Protein AF-A0A366GKW3-F1 (afdb_monomer)

Mean predicted aligned error: 5.22 Å

pLDDT: mean 81.23, std 6.89, range [56.16, 89.44]

Radius of gyration: 12.3 Å; Cα contacts (8 Å, |Δi|>4): 129; chains: 1; bounding box: 27×32×26 Å

Nearest PDB structures (foldseek):
  3exc-assembly1_X-2  TM=5.917E-01  e=4.725E-02  Saccharolobus solfataricus
  2i8e-assembly1_A  TM=6.584E-01  e=1.509E-01  Saccharolobus solfataricus P2
  5g4d-assembly1_A-2  TM=6.073E-01  e=3.271E-01  Thermococcus onnurineus
  6k2e-assembly1_B  TM=5.389E-01  e=2.416E+00  Pyrococcus horikoshii OT3

Organism: NCBI:txid379482

Solvent-accessible surface area (backbone atoms only — not comparable to full-atom values): 4941 Å² total; per-residue (Å²): 129,63,53,42,32,38,39,36,46,81,37,49,52,97,63,47,65,58,68,59,50,19,61,75,55,68,23,44,73,75,51,98,47,30,33,37,36,53,48,78,92,58,62,68,69,62,51,46,51,51,47,26,73,75,44,64,29,45,66,49,78,43,76,57,42,74,70,60,43,57,70,35,63,94,67,66,54,32,64,53,50,55,69,67,54,114

Foldseek 3Di:
DWWKKKKFWPPQLVQAPVVVVCVVQVWAALDSGIIMHTDPPDDVVVVQVCRCVVRVIHIDIDTDDPVNLVVSPPVCVSVVCVVVVD

Secondary structure (DSSP, 8-state):
---EEEEEEEE-GGG--HHHHHHHHT-EEEETTEEEEE-SS--HHHHHHHHHHHH--EEEEEE--HHHH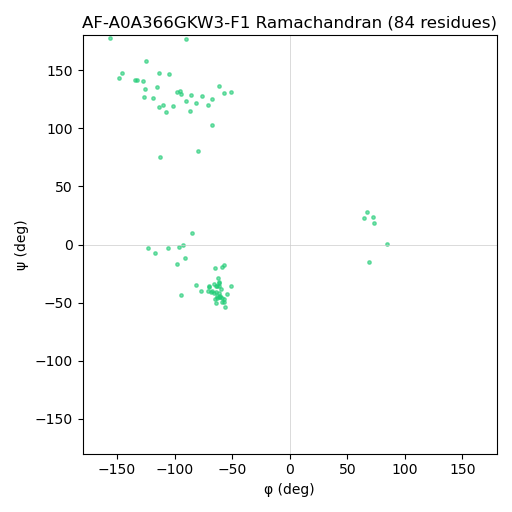HHTTTSSHHHHHHHHH-

Structure (mmCIF, N/CA/C/O backbone):
data_AF-A0A366GKW3-F1
#
_entry.id   AF-A0A366GKW3-F1
#
loop_
_atom_site.group_PDB
_atom_site.id
_atom_site.type_symbol
_atom_site.label_atom_id
_atom_site.label_alt_id
_atom_site.label_comp_id
_atom_site.label_asym_id
_atom_site.label_entity_id
_atom_site.label_seq_id
_atom_site.pdbx_PDB_ins_code
_atom_site.Cartn_x
_atom_site.Cartn_y
_atom_site.Cartn_z
_atom_site.occupancy
_atom_site.B_iso_or_equiv
_atom_site.auth_seq_id
_atom_site.auth_comp_id
_atom_site.auth_asym_id
_atom_site.auth_atom_id
_atom_site.pdbx_PDB_model_num
ATOM 1 N N . MET A 1 1 ? 12.448 3.523 -15.967 1.00 56.16 1 MET A N 1
ATOM 2 C CA . MET A 1 1 ? 12.375 2.577 -14.838 1.00 56.16 1 MET A CA 1
ATOM 3 C C . MET A 1 1 ? 11.023 2.785 -14.194 1.00 56.16 1 MET A C 1
ATOM 5 O O . MET A 1 1 ? 10.687 3.932 -13.935 1.00 56.16 1 MET A O 1
ATOM 9 N N . ASN A 1 2 ? 10.216 1.735 -14.045 1.00 65.12 2 ASN A N 1
ATOM 10 C CA . ASN A 1 2 ? 8.955 1.853 -13.313 1.00 65.12 2 ASN A CA 1
ATOM 11 C C . ASN A 1 2 ? 9.305 2.011 -11.833 1.00 65.12 2 ASN A C 1
ATOM 13 O O . ASN A 1 2 ? 9.980 1.146 -11.282 1.00 65.12 2 ASN A O 1
ATOM 17 N N . HIS A 1 3 ? 8.905 3.113 -11.206 1.00 77.19 3 HIS A N 1
ATOM 18 C CA . HIS A 1 3 ? 9.052 3.257 -9.763 1.00 77.19 3 HIS A CA 1
ATOM 19 C C . HIS A 1 3 ? 7.833 2.612 -9.113 1.00 77.19 3 HIS A C 1
ATOM 21 O O . HIS A 1 3 ? 6.697 2.858 -9.516 1.00 77.19 3 HIS A O 1
ATOM 27 N N . MET A 1 4 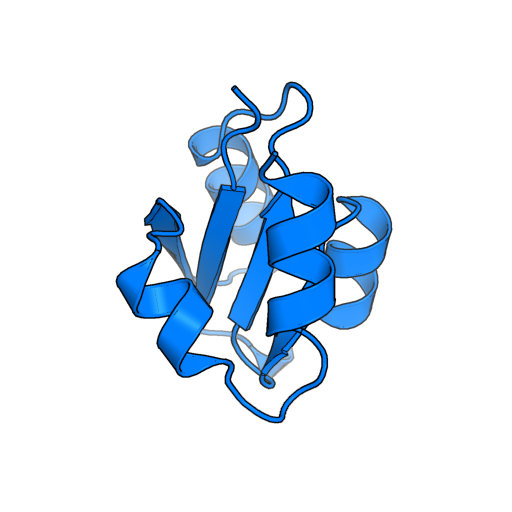? 8.065 1.725 -8.156 1.00 84.94 4 MET A N 1
ATOM 28 C CA . MET A 1 4 ? 7.000 1.144 -7.349 1.00 84.94 4 MET A CA 1
ATOM 29 C C . MET A 1 4 ? 7.170 1.612 -5.917 1.00 84.94 4 MET A C 1
ATOM 31 O O . MET A 1 4 ? 8.292 1.815 -5.453 1.00 84.94 4 MET A O 1
ATOM 35 N N . TYR A 1 5 ? 6.051 1.768 -5.225 1.00 86.94 5 TYR A N 1
ATOM 36 C CA . TYR A 1 5 ? 6.018 2.254 -3.854 1.00 86.94 5 TYR A CA 1
ATOM 37 C C . TYR A 1 5 ? 5.119 1.364 -3.017 1.00 86.94 5 TYR A C 1
ATOM 39 O O . TYR A 1 5 ? 4.060 0.937 -3.484 1.00 86.94 5 TYR A O 1
ATOM 47 N N . LEU A 1 6 ? 5.535 1.113 -1.781 1.00 88.38 6 LEU A N 1
ATOM 48 C CA . LEU A 1 6 ? 4.682 0.522 -0.765 1.00 88.38 6 LEU A CA 1
ATOM 49 C C . LEU A 1 6 ? 3.976 1.651 -0.015 1.00 88.38 6 LEU A C 1
ATOM 51 O O . LEU A 1 6 ? 4.620 2.535 0.548 1.00 88.38 6 LEU A O 1
ATOM 55 N N . PHE A 1 7 ? 2.652 1.600 -0.000 1.00 87.75 7 PHE A N 1
ATOM 56 C CA . PHE A 1 7 ? 1.800 2.467 0.795 1.00 87.75 7 PHE A CA 1
ATOM 57 C C . PHE A 1 7 ? 1.345 1.678 2.020 1.00 87.75 7 PHE A C 1
ATOM 59 O O . PHE A 1 7 ? 0.687 0.646 1.886 1.00 87.75 7 PHE A O 1
ATOM 66 N N . SER A 1 8 ? 1.695 2.166 3.206 1.00 89.44 8 SER A N 1
ATOM 67 C CA . SER A 1 8 ? 1.319 1.580 4.492 1.00 89.44 8 SER A CA 1
ATOM 68 C C . SER A 1 8 ? 0.386 2.525 5.238 1.00 89.44 8 SER A C 1
ATOM 70 O O . SER A 1 8 ? 0.767 3.641 5.581 1.00 89.44 8 SER A O 1
ATOM 72 N N . VAL A 1 9 ? -0.836 2.085 5.509 1.00 88.88 9 VAL A N 1
ATOM 73 C CA . VAL A 1 9 ? -1.842 2.852 6.244 1.00 88.88 9 VAL A CA 1
ATOM 74 C C . VAL A 1 9 ? -1.659 2.614 7.739 1.00 88.88 9 VAL A C 1
ATOM 76 O O . VAL A 1 9 ? -1.853 1.504 8.230 1.00 88.88 9 VAL A O 1
ATOM 79 N N . THR A 1 10 ? -1.290 3.655 8.481 1.00 87.94 10 THR A N 1
ATOM 80 C CA . THR A 1 10 ? -0.977 3.571 9.919 1.00 87.94 10 THR A CA 1
ATOM 81 C C . THR A 1 10 ? -2.139 3.972 10.820 1.00 87.94 10 THR A C 1
ATOM 83 O O . THR A 1 10 ? -2.142 3.649 12.008 1.00 87.94 10 THR A O 1
ATOM 86 N N . LYS A 1 11 ? -3.150 4.660 10.278 1.00 88.44 11 LYS A N 1
ATOM 87 C CA . LYS A 1 11 ? -4.309 5.142 11.038 1.00 88.44 11 LYS A CA 1
ATOM 88 C C . LYS A 1 11 ? -5.568 5.168 10.186 1.00 88.44 11 LYS A C 1
ATOM 90 O O . LYS A 1 11 ? -5.511 5.540 9.022 1.00 88.44 11 LYS A O 1
ATOM 95 N N . GLY A 1 12 ? -6.711 4.848 10.797 1.00 84.62 12 GLY A N 1
ATOM 96 C CA . GLY A 1 12 ? -8.022 4.949 10.150 1.00 84.62 12 GLY A CA 1
ATOM 97 C C . GLY A 1 12 ? -8.289 3.865 9.103 1.00 84.62 12 GLY A C 1
ATOM 98 O O . GLY A 1 12 ? -9.195 4.032 8.295 1.00 84.62 12 GLY A O 1
ATOM 99 N N . VAL A 1 13 ? -7.536 2.757 9.133 1.00 84.56 13 VAL A N 1
ATOM 100 C CA . VAL A 1 13 ? -7.667 1.625 8.195 1.00 84.56 13 VAL A CA 1
ATOM 101 C C . VAL A 1 13 ? -9.104 1.107 8.080 1.00 84.56 13 VAL A C 1
ATOM 103 O O . VAL A 1 13 ? -9.560 0.804 6.988 1.00 84.56 13 VAL A O 1
ATOM 106 N N . GLU A 1 14 ? -9.866 1.113 9.177 1.00 83.12 14 GLU A N 1
ATOM 107 C CA . GLU A 1 14 ? -11.281 0.712 9.211 1.00 83.12 14 GLU A CA 1
ATOM 108 C C . GLU A 1 14 ? -12.189 1.533 8.274 1.00 83.12 14 GLU A C 1
ATOM 110 O O . GLU A 1 14 ? -13.288 1.101 7.934 1.00 83.12 14 GLU A O 1
ATOM 115 N N . LYS A 1 15 ? -11.737 2.722 7.859 1.00 80.12 15 LYS A N 1
ATOM 116 C CA . LYS A 1 15 ? -12.443 3.633 6.950 1.00 80.12 15 LYS A CA 1
ATOM 117 C C . LYS A 1 15 ? -11.850 3.647 5.542 1.00 80.12 15 LYS A C 1
ATOM 119 O O . LYS A 1 15 ? -12.384 4.351 4.686 1.00 80.12 15 LYS A O 1
ATOM 124 N N . TYR A 1 16 ? -10.757 2.921 5.302 1.00 84.31 16 TYR A N 1
ATOM 125 C CA . TYR A 1 16 ? -10.033 2.959 4.039 1.00 84.31 16 TYR A CA 1
ATOM 126 C C . TYR A 1 16 ? -10.250 1.680 3.224 1.00 84.31 16 TYR A C 1
ATOM 128 O O . TYR A 1 16 ? -9.818 0.604 3.638 1.00 84.31 16 TYR A O 1
ATOM 136 N N . PRO A 1 17 ? -10.906 1.766 2.056 1.00 84.56 17 PRO A N 1
ATOM 137 C CA . PRO A 1 17 ? -11.153 0.602 1.217 1.00 84.56 17 PRO A CA 1
ATOM 138 C C . PRO A 1 17 ? -9.899 0.235 0.398 1.00 84.56 17 PRO A C 1
ATOM 140 O O . PRO A 1 17 ? -9.790 0.580 -0.779 1.00 84.56 17 PRO A O 1
ATOM 143 N N . LEU A 1 18 ? -8.938 -0.473 1.016 1.00 81.00 18 LEU A N 1
ATOM 144 C CA . LEU A 1 18 ? -7.649 -0.815 0.381 1.00 81.00 18 LEU A CA 1
ATOM 145 C C . LEU A 1 18 ? -7.803 -1.544 -0.959 1.00 81.00 18 LEU A C 1
ATOM 147 O O . LEU A 1 18 ? -7.074 -1.250 -1.904 1.00 81.00 18 LEU A O 1
ATOM 151 N N . HIS A 1 19 ? -8.730 -2.499 -1.051 1.00 80.75 19 HIS A N 1
ATOM 152 C CA . HIS A 1 19 ? -8.936 -3.263 -2.282 1.00 80.75 19 HIS A CA 1
ATOM 153 C C . HIS A 1 19 ? -9.417 -2.386 -3.443 1.00 80.75 19 HIS A C 1
ATOM 155 O O . HIS A 1 19 ? -8.917 -2.541 -4.558 1.00 80.75 19 HIS A O 1
ATOM 161 N N . ASP A 1 20 ? -10.330 -1.448 -3.186 1.00 82.19 20 ASP A N 1
ATOM 162 C CA . ASP A 1 20 ? -10.840 -0.536 -4.209 1.00 82.19 20 ASP A CA 1
ATOM 163 C C . ASP A 1 20 ? -9.757 0.445 -4.676 1.00 82.19 20 ASP A C 1
ATOM 165 O O . ASP A 1 20 ? -9.618 0.684 -5.878 1.00 82.19 20 ASP A O 1
ATOM 169 N N . GLU A 1 21 ? -8.941 0.985 -3.760 1.00 78.38 21 GLU A N 1
ATOM 170 C CA . GLU A 1 21 ? -7.871 1.910 -4.154 1.00 78.38 21 GLU A CA 1
ATOM 171 C C . GLU A 1 21 ? -6.739 1.194 -4.899 1.00 78.38 21 GLU A C 1
ATOM 173 O O . GLU A 1 21 ? -6.252 1.707 -5.909 1.00 78.38 21 GLU A O 1
ATOM 178 N N . ALA A 1 22 ? -6.352 -0.011 -4.470 1.00 78.69 22 ALA A N 1
ATOM 179 C CA . ALA A 1 22 ? -5.386 -0.824 -5.202 1.00 78.69 22 ALA A CA 1
ATOM 180 C C . ALA A 1 22 ? -5.874 -1.082 -6.638 1.00 78.69 22 ALA A C 1
ATOM 182 O O . ALA A 1 22 ? -5.150 -0.800 -7.589 1.00 78.69 22 ALA A O 1
ATOM 183 N N . GLN A 1 23 ? -7.136 -1.480 -6.834 1.00 76.69 23 GLN A N 1
ATOM 184 C CA . GLN A 1 23 ? -7.699 -1.648 -8.181 1.00 76.69 23 GLN A CA 1
A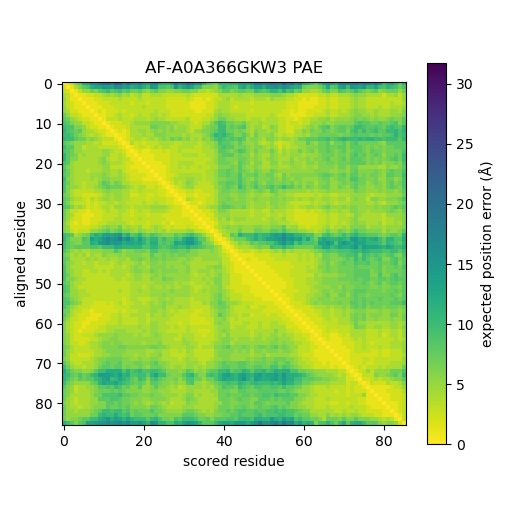TOM 185 C C . GLN A 1 23 ? -7.696 -0.347 -8.994 1.00 76.69 23 GLN A C 1
ATOM 187 O O . GLN A 1 23 ? -7.311 -0.344 -10.163 1.00 76.69 23 GLN A O 1
ATOM 192 N N . ARG A 1 24 ? -8.094 0.771 -8.381 1.00 76.88 24 ARG A N 1
ATOM 193 C CA . ARG A 1 24 ? -8.178 2.083 -9.036 1.00 76.88 24 ARG A CA 1
ATOM 194 C C . ARG A 1 24 ? -6.817 2.633 -9.456 1.00 76.88 24 ARG A C 1
ATOM 196 O O . ARG A 1 24 ? -6.719 3.316 -10.473 1.00 76.88 24 ARG A O 1
ATOM 203 N N . THR A 1 25 ? -5.781 2.343 -8.680 1.00 73.31 25 THR A N 1
ATOM 204 C CA . THR A 1 25 ? -4.404 2.791 -8.929 1.00 73.31 25 THR A CA 1
ATOM 205 C C . THR A 1 25 ? -3.582 1.783 -9.735 1.00 73.31 25 THR A C 1
ATOM 207 O O . THR A 1 25 ? -2.422 2.054 -10.041 1.00 73.31 25 THR A O 1
ATOM 210 N N . GLY A 1 26 ? -4.162 0.634 -10.106 1.00 74.81 26 GLY A N 1
ATOM 211 C CA . GLY A 1 26 ? -3.421 -0.470 -10.726 1.00 74.81 26 GLY A CA 1
ATOM 212 C C . GLY A 1 26 ? -2.372 -1.083 -9.791 1.00 74.81 26 GLY A C 1
ATOM 213 O O . GLY A 1 26 ? -1.384 -1.650 -10.254 1.00 74.81 26 GLY A O 1
ATOM 214 N N . GLY A 1 27 ? -2.561 -0.902 -8.485 1.00 78.75 27 GLY A N 1
ATOM 215 C CA . GLY A 1 27 ? -1.758 -1.461 -7.418 1.00 78.75 27 GLY A CA 1
ATOM 216 C C . GLY A 1 27 ? -2.257 -2.820 -6.926 1.00 78.75 27 GLY A C 1
ATOM 217 O O . GLY A 1 27 ? -3.290 -3.341 -7.345 1.00 78.75 27 GLY A O 1
ATOM 218 N N . PHE A 1 28 ? -1.507 -3.391 -5.992 1.00 83.19 28 PHE A N 1
ATOM 219 C CA . PHE A 1 28 ? -1.734 -4.714 -5.430 1.00 83.19 28 PHE A CA 1
ATOM 220 C C . PHE A 1 28 ? -1.813 -4.629 -3.912 1.00 83.19 28 PHE A C 1
ATOM 222 O O . PHE A 1 28 ? -0.958 -4.010 -3.284 1.00 83.19 28 PHE A O 1
ATOM 229 N N . VAL A 1 29 ? -2.808 -5.274 -3.307 1.00 85.56 29 VAL A N 1
ATOM 230 C CA . VAL A 1 29 ? -2.893 -5.353 -1.845 1.00 85.56 29 VAL A CA 1
ATOM 231 C C . VAL A 1 29 ? -1.884 -6.376 -1.331 1.00 85.56 29 VAL A C 1
ATOM 233 O O . VAL A 1 29 ? -1.840 -7.507 -1.808 1.00 85.56 29 VAL A O 1
ATOM 236 N N . VAL A 1 30 ? -1.071 -5.952 -0.369 1.00 83.56 30 VAL A N 1
ATOM 237 C CA . VAL A 1 30 ? -0.043 -6.761 0.301 1.00 83.56 30 VAL A CA 1
ATOM 238 C C . VAL A 1 30 ? -0.609 -7.354 1.588 1.00 83.56 30 VAL A C 1
ATOM 240 O O . VAL A 1 30 ? -0.380 -8.519 1.898 1.00 83.56 30 VAL A O 1
ATOM 243 N N . SER A 1 31 ? -1.344 -6.539 2.343 1.00 84.25 31 SER A N 1
ATOM 244 C CA . SER A 1 31 ? -1.945 -6.887 3.629 1.00 84.25 31 SER A CA 1
ATOM 245 C C . SER A 1 31 ? -3.144 -5.980 3.913 1.00 84.25 31 SER A C 1
ATOM 247 O O . SER A 1 31 ? -3.415 -5.049 3.155 1.00 84.25 31 SER A O 1
ATOM 249 N N . ASP A 1 32 ? -3.838 -6.203 5.031 1.00 81.75 32 ASP A N 1
ATOM 250 C CA . ASP A 1 32 ? -4.966 -5.366 5.465 1.00 81.75 32 ASP A CA 1
ATOM 251 C C . ASP A 1 32 ? -4.611 -3.881 5.641 1.00 81.75 32 ASP A C 1
ATOM 253 O O . ASP A 1 32 ? -5.500 -3.038 5.697 1.00 81.75 32 ASP A O 1
ATOM 257 N N . THR A 1 33 ? -3.324 -3.541 5.744 1.00 86.94 33 THR A N 1
ATOM 258 C CA . THR A 1 33 ? -2.849 -2.164 5.935 1.00 86.94 33 THR A CA 1
ATOM 259 C C . THR A 1 33 ? -1.880 -1.706 4.855 1.00 86.94 33 THR A C 1
ATOM 261 O O . THR A 1 33 ? -1.458 -0.552 4.891 1.00 86.94 33 THR A O 1
ATOM 264 N N . GLN A 1 34 ? -1.509 -2.559 3.897 1.00 87.44 34 GLN A N 1
ATOM 265 C CA . GLN A 1 34 ? -0.460 -2.237 2.932 1.00 87.44 34 GLN A CA 1
ATOM 266 C C . GLN A 1 34 ? -0.848 -2.596 1.503 1.00 87.44 34 GLN A C 1
ATOM 268 O O . GLN A 1 34 ? -1.428 -3.649 1.236 1.00 87.44 34 GLN A O 1
ATOM 273 N N . PHE A 1 35 ? -0.461 -1.742 0.561 1.00 86.94 35 PHE A N 1
ATOM 274 C CA . PHE A 1 35 ? -0.616 -1.993 -0.866 1.00 86.94 35 PHE A CA 1
ATOM 275 C C . PHE A 1 35 ? 0.543 -1.388 -1.660 1.00 86.94 35 PHE A C 1
ATOM 277 O O . PHE A 1 35 ? 1.119 -0.370 -1.286 1.00 86.94 35 PHE A O 1
A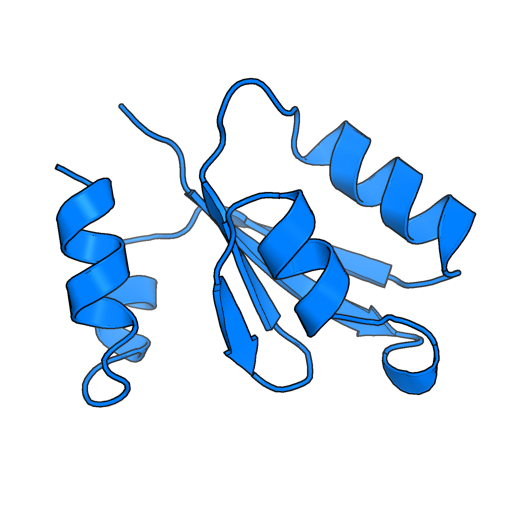TOM 284 N N . VAL A 1 36 ? 0.909 -2.037 -2.758 1.00 85.81 36 VAL A N 1
ATOM 285 C CA . VAL A 1 36 ? 1.948 -1.586 -3.683 1.00 85.81 36 VAL A CA 1
ATOM 286 C C . VAL A 1 36 ? 1.289 -0.876 -4.846 1.00 85.81 36 VAL A C 1
ATOM 288 O O . VAL A 1 36 ? 0.386 -1.433 -5.458 1.00 85.81 36 VAL A O 1
ATOM 291 N N . VAL A 1 37 ? 1.766 0.310 -5.205 1.00 81.06 37 VAL A N 1
ATOM 292 C CA . VAL A 1 37 ? 1.323 1.013 -6.415 1.00 81.06 37 VAL A CA 1
ATOM 293 C C . VAL A 1 37 ? 2.485 1.124 -7.382 1.00 81.06 37 VAL A C 1
ATOM 295 O O . VAL A 1 37 ? 3.605 1.480 -7.005 1.00 81.06 37 VAL A O 1
ATOM 298 N N . ARG A 1 38 ? 2.202 0.841 -8.653 1.00 76.88 38 ARG A N 1
ATOM 299 C CA . ARG A 1 38 ? 3.104 1.164 -9.751 1.00 76.88 38 ARG A CA 1
ATOM 300 C C . ARG A 1 38 ? 2.906 2.626 -10.124 1.00 76.88 38 ARG A C 1
ATOM 302 O O . ARG A 1 38 ? 1.806 3.026 -10.496 1.00 76.88 38 ARG A O 1
ATOM 309 N N . GLU A 1 39 ? 3.969 3.415 -10.063 1.00 68.94 39 GLU A N 1
ATOM 310 C CA . GLU A 1 39 ? 3.919 4.801 -10.500 1.00 68.94 39 GLU A CA 1
ATOM 311 C C . GLU A 1 39 ? 3.727 4.839 -12.021 1.00 68.94 39 GLU A C 1
ATOM 313 O O . GLU A 1 39 ? 4.647 4.589 -12.801 1.00 68.94 39 GLU A O 1
ATOM 318 N N . VAL A 1 40 ? 2.502 5.125 -12.458 1.00 60.00 40 VAL A N 1
ATOM 319 C CA . VAL A 1 40 ? 2.214 5.498 -13.844 1.00 60.00 40 VAL A CA 1
ATOM 320 C C . VAL A 1 40 ? 1.769 6.957 -13.830 1.00 60.00 40 VAL A C 1
ATOM 322 O O . VAL A 1 40 ? 0.585 7.267 -13.906 1.00 60.00 40 VAL A O 1
ATOM 325 N N . GLY A 1 41 ? 2.733 7.867 -13.656 1.00 64.12 41 GLY A N 1
ATOM 326 C CA . GLY A 1 41 ? 2.492 9.314 -13.715 1.00 64.12 41 GLY A CA 1
ATOM 327 C C . GLY A 1 41 ? 1.733 9.910 -12.523 1.00 64.12 41 GLY A C 1
ATOM 328 O O . GLY A 1 41 ? 1.111 10.961 -12.673 1.00 64.12 41 GLY A O 1
ATOM 329 N N . LEU A 1 42 ? 1.765 9.258 -11.358 1.00 67.31 42 LEU A N 1
ATOM 330 C CA . LEU A 1 42 ? 1.170 9.756 -10.116 1.00 67.31 42 LEU A CA 1
ATOM 331 C C . LEU A 1 42 ? 2.269 10.130 -9.124 1.00 67.31 42 LEU A C 1
ATOM 333 O O . LEU A 1 42 ? 3.037 9.272 -8.717 1.00 67.31 42 LEU A O 1
ATOM 337 N N . ASP A 1 43 ? 2.313 11.392 -8.701 1.00 77.19 43 ASP A N 1
ATOM 338 C CA . ASP A 1 43 ? 3.201 11.809 -7.617 1.00 77.19 43 ASP A CA 1
ATOM 339 C C . ASP A 1 43 ? 2.735 11.178 -6.286 1.00 77.19 43 ASP A C 1
ATOM 341 O O . ASP A 1 43 ? 1.567 11.351 -5.907 1.00 77.19 43 ASP A O 1
ATOM 345 N N . PRO A 1 44 ? 3.604 10.454 -5.556 1.00 75.00 44 PRO A N 1
ATOM 346 C CA . PRO A 1 44 ? 3.222 9.782 -4.316 1.00 75.00 44 PRO A CA 1
ATOM 347 C C . PRO A 1 44 ? 2.733 10.764 -3.245 1.00 75.00 44 PRO A C 1
ATOM 349 O O . PRO A 1 44 ? 1.809 10.437 -2.503 1.00 75.00 44 PRO A O 1
ATOM 352 N N . GLY A 1 45 ? 3.268 11.989 -3.200 1.00 80.56 45 GLY A N 1
ATOM 353 C CA . GLY A 1 45 ? 2.804 13.041 -2.295 1.00 80.56 45 GLY A CA 1
ATOM 354 C C . GLY A 1 45 ? 1.347 13.426 -2.552 1.00 80.56 45 GLY A C 1
ATOM 355 O O . GLY A 1 45 ? 0.546 13.487 -1.620 1.00 80.56 45 GLY A O 1
ATOM 356 N N . GLN A 1 46 ? 0.967 13.600 -3.8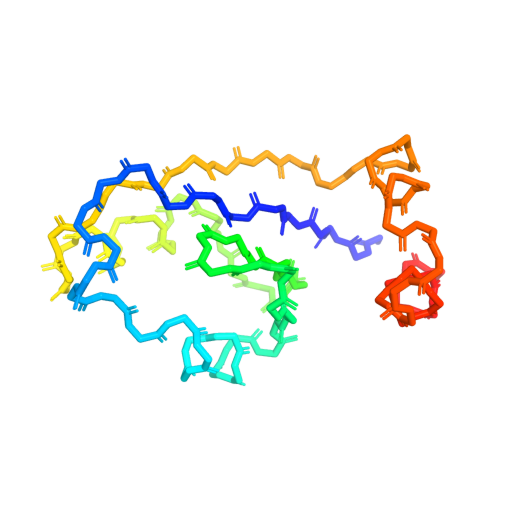19 1.00 80.31 46 GLN A N 1
ATOM 357 C CA . GLN A 1 46 ? -0.425 13.872 -4.192 1.00 80.31 46 GLN A CA 1
ATOM 358 C C . GLN A 1 46 ? -1.375 12.721 -3.851 1.00 80.31 46 GLN A C 1
ATOM 360 O O . GLN A 1 46 ? -2.528 12.970 -3.487 1.00 80.31 46 GLN A O 1
ATOM 365 N N . VAL A 1 47 ? -0.917 11.472 -3.973 1.00 76.75 47 VAL A N 1
ATOM 366 C CA . VAL A 1 47 ? -1.703 10.297 -3.569 1.00 76.75 47 VAL A CA 1
ATOM 367 C C . VAL A 1 47 ? -1.934 10.318 -2.059 1.00 76.75 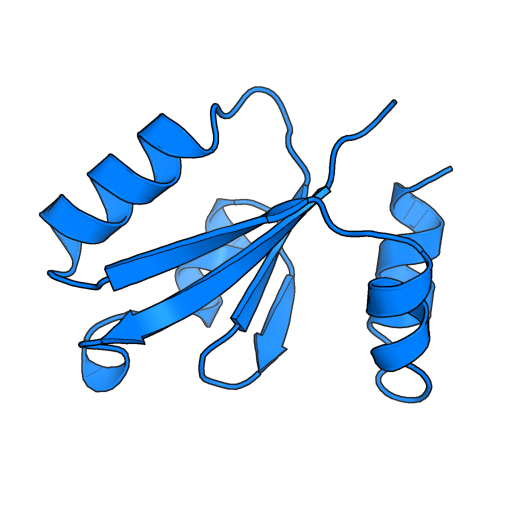47 VAL A C 1
ATOM 369 O O . VAL A 1 47 ? -3.081 10.198 -1.634 1.00 76.75 47 VAL A O 1
ATOM 372 N N . ILE A 1 48 ? -0.888 10.563 -1.260 1.00 82.25 48 ILE A N 1
ATOM 373 C CA . ILE A 1 48 ? -0.998 10.677 0.204 1.00 82.25 48 ILE A CA 1
ATOM 374 C C . ILE A 1 48 ? -1.990 11.775 0.585 1.00 82.25 48 ILE A C 1
ATOM 376 O O . ILE A 1 48 ? -2.890 11.521 1.381 1.00 82.25 48 ILE A O 1
ATOM 380 N N . THR A 1 49 ? -1.863 12.977 0.011 1.00 84.31 49 THR A N 1
ATOM 381 C CA . THR A 1 49 ? -2.761 14.099 0.325 1.00 84.31 49 THR A CA 1
ATOM 382 C C . THR A 1 49 ? -4.213 13.748 0.015 1.00 84.31 49 THR A C 1
ATOM 384 O O . THR A 1 49 ? -5.062 13.876 0.891 1.00 84.31 49 THR A O 1
ATOM 387 N N . LYS A 1 50 ? -4.500 13.219 -1.182 1.00 81.25 50 LYS A N 1
ATOM 388 C CA . LYS A 1 50 ? -5.867 12.827 -1.563 1.00 81.25 50 LYS A CA 1
ATOM 389 C C . LYS A 1 50 ? -6.441 11.752 -0.649 1.00 81.25 50 LYS A C 1
ATOM 391 O O . LYS A 1 50 ? -7.587 11.860 -0.228 1.00 81.25 50 LYS A O 1
ATOM 396 N N . VAL A 1 51 ? -5.656 10.722 -0.346 1.00 81.06 51 VAL A N 1
ATOM 397 C CA . VAL A 1 51 ? -6.087 9.612 0.508 1.00 81.06 51 VAL A CA 1
ATOM 398 C C . VAL A 1 51 ? -6.334 10.096 1.943 1.00 81.06 51 VAL A C 1
ATOM 400 O O . VAL A 1 51 ? -7.351 9.743 2.546 1.00 81.06 51 VAL A O 1
ATOM 403 N N . ASN A 1 52 ? -5.467 10.964 2.469 1.00 85.25 52 ASN A N 1
ATOM 404 C CA . ASN A 1 52 ? -5.639 11.574 3.784 1.00 85.25 52 ASN A CA 1
ATOM 405 C C . ASN A 1 52 ? -6.894 12.460 3.847 1.00 85.25 52 ASN A C 1
ATOM 407 O O . ASN A 1 52 ? -7.686 12.311 4.773 1.00 85.25 52 ASN A O 1
ATOM 411 N N . GLU A 1 53 ? -7.125 13.319 2.851 1.00 87.25 53 GLU A N 1
ATOM 412 C CA . GLU A 1 53 ? -8.299 14.202 2.803 1.00 87.25 53 GLU A CA 1
ATOM 413 C C . GLU A 1 53 ? -9.614 13.433 2.616 1.00 87.25 53 GLU A C 1
ATOM 415 O O . GLU A 1 53 ? -10.621 13.762 3.242 1.00 87.25 53 GLU A O 1
ATOM 420 N N . GLN A 1 54 ? -9.618 12.401 1.768 1.00 85.75 54 GLN A N 1
ATOM 421 C CA . GLN A 1 54 ? -10.828 11.653 1.428 1.00 85.75 54 GLN A CA 1
ATOM 422 C C . GLN A 1 54 ? -11.250 10.678 2.532 1.00 85.75 54 GLN A C 1
ATOM 424 O O . GLN A 1 54 ? -12.444 10.536 2.800 1.00 85.75 54 GLN A O 1
ATOM 429 N N . TYR A 1 55 ? -10.288 10.004 3.167 1.00 85.06 55 TYR A N 1
ATOM 430 C CA . TYR A 1 55 ? -10.572 8.907 4.098 1.00 85.06 55 TYR A CA 1
ATOM 431 C C . TYR A 1 55 ? -10.127 9.188 5.538 1.00 85.06 55 TYR A C 1
ATOM 433 O O . TYR A 1 55 ? -10.448 8.417 6.444 1.00 85.06 55 TYR A O 1
ATOM 441 N N . GLY A 1 56 ? -9.419 10.294 5.785 1.00 87.62 56 GLY A N 1
ATOM 442 C CA . GLY A 1 56 ? -8.907 10.638 7.113 1.00 87.62 56 GLY A CA 1
ATOM 443 C C . GLY A 1 56 ? -7.828 9.674 7.606 1.00 87.62 56 GLY A C 1
ATOM 444 O O . GLY A 1 56 ? -7.713 9.460 8.816 1.00 87.62 56 GLY A O 1
ATOM 445 N N . VAL A 1 57 ? -7.082 9.059 6.685 1.00 88.00 57 VAL A N 1
ATOM 446 C CA . VAL A 1 57 ? -6.068 8.048 7.000 1.00 88.00 57 VAL A CA 1
ATOM 447 C C . VAL A 1 57 ? -4.655 8.582 6.890 1.00 88.00 57 VAL A C 1
ATOM 449 O O . VAL A 1 57 ? -4.345 9.426 6.054 1.00 88.00 57 VAL A O 1
ATOM 452 N N . GLU A 1 58 ? -3.780 8.07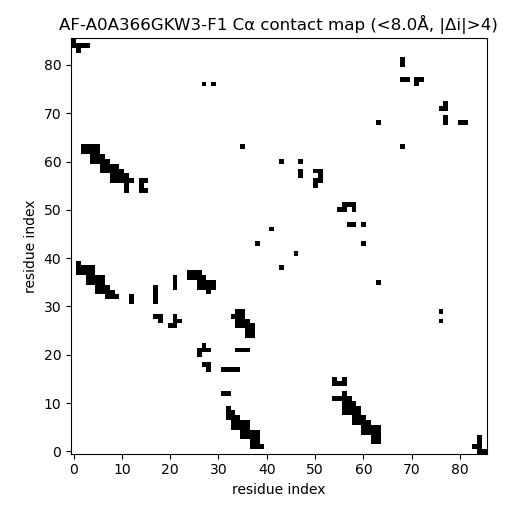1 7.743 1.00 88.81 58 GLU A N 1
ATOM 453 C CA . GLU A 1 58 ? -2.356 8.376 7.682 1.00 88.81 58 GLU A CA 1
ATOM 454 C C . GLU A 1 58 ? -1.652 7.294 6.869 1.00 88.81 58 GLU A C 1
ATOM 456 O O . GLU A 1 58 ? -1.871 6.104 7.105 1.00 88.81 58 GLU A O 1
ATOM 461 N N . VAL A 1 59 ? -0.856 7.715 5.886 1.00 87.94 59 VAL A N 1
ATOM 462 C CA . VAL A 1 59 ? -0.182 6.816 4.950 1.00 87.94 59 VAL A CA 1
ATOM 463 C C . VAL A 1 59 ? 1.305 7.116 4.948 1.00 87.94 59 VAL A C 1
ATOM 465 O O . VAL A 1 59 ? 1.719 8.256 4.742 1.00 87.94 59 VAL A O 1
ATOM 468 N N . ILE A 1 60 ? 2.098 6.076 5.161 1.00 88.12 60 ILE A N 1
ATOM 469 C CA . ILE A 1 60 ? 3.543 6.082 4.980 1.00 88.12 60 ILE A CA 1
ATOM 470 C C . ILE A 1 60 ? 3.828 5.536 3.589 1.00 88.12 60 ILE A C 1
ATOM 472 O O . ILE A 1 60 ? 3.278 4.507 3.199 1.00 88.12 60 ILE A O 1
ATOM 476 N N . VAL A 1 61 ? 4.682 6.235 2.848 1.00 87.94 61 VAL A N 1
ATOM 477 C CA . VAL A 1 61 ? 5.112 5.811 1.518 1.00 87.94 61 VAL A CA 1
ATOM 478 C C . VAL A 1 61 ? 6.604 5.599 1.532 1.00 87.94 61 VAL A C 1
ATOM 480 O O . VAL A 1 61 ? 7.370 6.493 1.891 1.00 87.94 61 VAL A O 1
ATOM 483 N N . GLU A 1 62 ? 7.002 4.415 1.106 1.00 87.94 62 GLU A N 1
ATOM 484 C CA . GLU A 1 62 ? 8.393 4.031 0.981 1.00 87.94 62 GLU A CA 1
ATOM 485 C C . GLU A 1 62 ? 8.648 3.503 -0.433 1.00 87.94 62 GLU A C 1
ATOM 487 O O . GLU A 1 62 ? 7.779 2.843 -1.020 1.00 87.94 62 GLU A O 1
ATOM 492 N N . PRO A 1 63 ? 9.806 3.837 -1.033 1.00 87.94 63 PRO A N 1
ATOM 493 C CA . PRO A 1 63 ? 10.185 3.241 -2.299 1.00 87.94 63 PRO A CA 1
ATOM 494 C C . PRO A 1 63 ? 10.213 1.733 -2.104 1.00 87.94 63 PRO A C 1
ATOM 496 O O . PRO A 1 63 ? 10.821 1.226 -1.159 1.00 87.94 63 PRO A O 1
ATOM 499 N N . LEU A 1 64 ? 9.552 1.017 -3.003 1.00 87.38 64 LEU A N 1
ATOM 500 C CA . LEU A 1 64 ? 9.681 -0.423 -3.022 1.00 87.38 64 LEU A CA 1
ATOM 501 C C . LEU A 1 64 ? 11.159 -0.725 -3.298 1.00 87.38 64 LEU A C 1
ATOM 503 O O . LEU A 1 64 ? 11.786 -0.045 -4.106 1.00 87.38 64 LEU A O 1
ATOM 507 N N . THR A 1 65 ? 11.751 -1.678 -2.586 1.00 87.31 65 THR A N 1
ATOM 508 C CA . THR A 1 65 ? 13.151 -2.085 -2.776 1.00 87.31 65 THR A CA 1
ATOM 509 C C . THR A 1 65 ? 13.209 -3.578 -3.036 1.00 87.31 65 THR A C 1
ATOM 511 O O . THR A 1 65 ? 12.303 -4.312 -2.652 1.00 87.31 65 THR A O 1
ATOM 514 N N . GLN A 1 66 ? 14.282 -4.055 -3.663 1.00 83.81 66 GLN A N 1
ATOM 515 C CA . GLN A 1 66 ? 14.428 -5.480 -3.964 1.00 83.81 66 GLN A CA 1
ATOM 516 C C . GLN A 1 66 ? 14.454 -6.352 -2.692 1.00 83.81 66 GLN A C 1
ATOM 518 O O . GLN A 1 66 ? 13.927 -7.460 -2.701 1.00 83.81 66 GLN A O 1
ATOM 523 N N . GLU A 1 67 ? 14.995 -5.830 -1.585 1.00 86.25 67 GLU A N 1
ATOM 524 C CA . GLU A 1 67 ? 14.944 -6.482 -0.268 1.00 86.25 67 GLU A CA 1
ATOM 525 C C . GLU A 1 67 ? 13.499 -6.616 0.233 1.00 86.25 67 GLU A C 1
ATOM 527 O O . GLU A 1 67 ? 13.082 -7.688 0.671 1.00 86.25 67 GLU A O 1
ATOM 532 N N . LEU A 1 68 ? 12.703 -5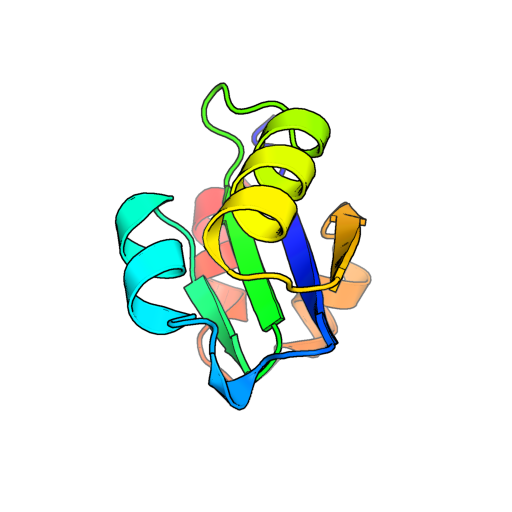.554 0.091 1.00 85.44 68 LEU A N 1
ATOM 533 C CA . LEU A 1 68 ? 11.305 -5.569 0.499 1.00 85.44 68 LEU A CA 1
ATOM 534 C C . LEU A 1 68 ? 10.449 -6.461 -0.414 1.00 85.44 68 LEU A C 1
ATOM 536 O O . LEU A 1 68 ? 9.587 -7.186 0.071 1.00 85.44 68 LEU A O 1
ATOM 540 N N . VAL A 1 69 ? 10.739 -6.505 -1.716 1.00 85.44 69 VAL A N 1
ATOM 541 C CA . VAL A 1 69 ? 10.104 -7.449 -2.651 1.00 85.44 69 VAL A CA 1
ATOM 542 C C . VAL A 1 69 ? 10.410 -8.897 -2.267 1.00 85.44 69 VAL A C 1
ATOM 544 O O . VAL A 1 69 ? 9.500 -9.725 -2.247 1.00 85.44 69 VAL A O 1
ATOM 547 N N . ALA A 1 70 ? 11.652 -9.202 -1.879 1.00 85.88 70 ALA A N 1
ATOM 548 C CA . ALA A 1 70 ? 12.019 -10.531 -1.392 1.00 85.88 70 ALA A CA 1
ATOM 549 C C . ALA A 1 70 ? 11.264 -10.916 -0.105 1.00 85.88 70 ALA A C 1
ATOM 551 O O . ALA A 1 70 ? 10.983 -12.097 0.107 1.00 85.88 70 ALA A O 1
ATOM 552 N N . SER A 1 71 ? 10.866 -9.945 0.726 1.00 85.25 71 SER A N 1
ATOM 553 C CA . SER A 1 71 ? 10.043 -10.206 1.918 1.00 85.25 71 SER A CA 1
ATOM 554 C C . SER A 1 71 ? 8.639 -10.738 1.591 1.00 85.25 71 SER A C 1
ATOM 556 O O . SER A 1 71 ? 8.031 -11.405 2.424 1.00 85.25 71 SER A O 1
ATOM 558 N N . PHE A 1 72 ? 8.152 -10.538 0.359 1.00 82.69 72 PHE A N 1
ATOM 559 C CA . PHE A 1 72 ? 6.877 -11.080 -0.122 1.00 82.69 72 PHE A CA 1
ATOM 560 C C . PHE A 1 72 ? 6.978 -12.515 -0.662 1.00 82.69 72 PHE A C 1
ATOM 562 O O . PHE A 1 72 ? 6.020 -13.018 -1.261 1.00 82.69 72 PHE A O 1
ATOM 569 N N . SER A 1 73 ? 8.113 -13.190 -0.474 1.00 79.81 73 SER A N 1
ATOM 570 C CA . SER A 1 73 ? 8.315 -14.566 -0.937 1.00 79.81 73 SER A CA 1
ATOM 571 C C . SER A 1 73 ? 7.190 -15.505 -0.493 1.00 79.81 73 SER A C 1
ATOM 573 O O . SER A 1 73 ? 6.811 -15.542 0.675 1.00 79.81 73 SER A O 1
ATOM 575 N N . GLY A 1 74 ? 6.653 -16.286 -1.436 1.00 75.81 74 GLY A N 1
ATOM 576 C CA . GLY A 1 74 ? 5.589 -17.265 -1.176 1.00 75.81 74 GLY A CA 1
ATOM 577 C C . GLY A 1 74 ? 4.158 -16.712 -1.1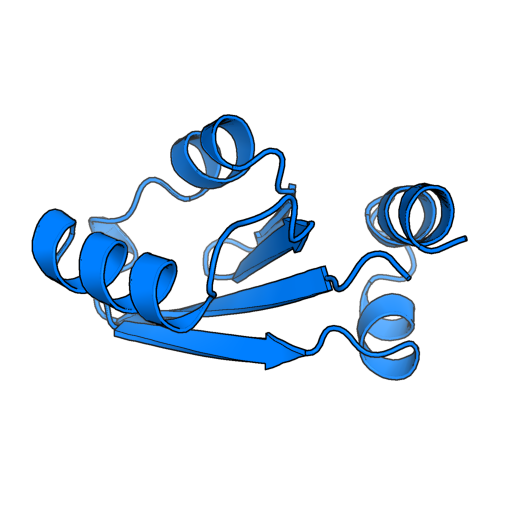80 1.00 75.81 74 GLY A C 1
ATOM 578 O O . GLY A 1 74 ? 3.222 -17.484 -0.994 1.00 75.81 74 GLY A O 1
ATOM 579 N N . THR A 1 75 ? 3.963 -15.412 -1.430 1.00 75.06 75 THR A N 1
ATOM 580 C CA . THR A 1 75 ? 2.627 -14.779 -1.494 1.00 75.06 75 THR A CA 1
ATOM 581 C C . THR A 1 75 ? 2.068 -14.643 -2.919 1.00 75.06 75 THR A C 1
ATOM 583 O O . THR A 1 75 ? 0.973 -14.120 -3.101 1.00 75.06 75 THR A O 1
ATOM 586 N N . GLY A 1 76 ? 2.823 -15.048 -3.953 1.00 76.94 76 GLY A N 1
ATOM 587 C CA . GLY A 1 76 ? 2.507 -14.795 -5.374 1.00 76.94 76 GLY A CA 1
ATOM 588 C C . GLY A 1 76 ? 2.619 -13.318 -5.796 1.00 76.94 76 GLY A C 1
ATOM 589 O O . GLY A 1 76 ? 2.706 -13.010 -6.986 1.00 76.94 76 GLY A O 1
ATOM 590 N N . LEU A 1 77 ? 2.678 -12.402 -4.824 1.00 80.12 77 LEU A N 1
ATOM 591 C CA . LEU A 1 77 ? 2.867 -10.970 -5.021 1.00 80.12 77 LEU A CA 1
ATOM 592 C C . LEU A 1 77 ? 4.282 -10.643 -5.507 1.00 80.12 77 LEU A C 1
ATOM 594 O O . LEU A 1 77 ? 4.447 -9.769 -6.353 1.00 80.12 77 LEU A O 1
ATOM 598 N N . GLN A 1 78 ? 5.287 -11.375 -5.013 1.00 83.88 78 GLN A N 1
ATOM 599 C CA . GLN A 1 78 ? 6.676 -11.229 -5.450 1.00 83.88 78 GLN A CA 1
ATOM 600 C C . GLN A 1 78 ? 6.801 -11.418 -6.970 1.00 83.88 78 GLN A C 1
ATOM 602 O O . GLN A 1 78 ? 7.274 -10.517 -7.654 1.00 83.88 78 GLN A O 1
ATOM 607 N N . GLU A 1 79 ? 6.304 -12.542 -7.502 1.00 82.12 79 GLU A N 1
ATOM 608 C CA . GLU A 1 79 ? 6.370 -12.860 -8.937 1.00 82.12 79 GLU A CA 1
ATOM 609 C C . GLU A 1 79 ? 5.654 -11.802 -9.788 1.00 82.12 79 GLU A C 1
ATOM 611 O O . GLU A 1 79 ? 6.132 -11.436 -10.861 1.00 82.12 79 GLU A O 1
ATOM 616 N N . HIS A 1 80 ? 4.525 -11.275 -9.301 1.00 79.12 80 HIS A N 1
ATOM 617 C CA . HIS A 1 80 ? 3.818 -10.175 -9.956 1.00 79.12 80 HIS A CA 1
ATOM 618 C C . HIS A 1 80 ? 4.658 -8.896 -9.975 1.00 79.12 80 HIS A C 1
ATOM 620 O O . HIS A 1 80 ? 4.832 -8.302 -11.035 1.00 79.12 80 HIS A O 1
ATOM 626 N N . ILE A 1 81 ? 5.206 -8.475 -8.834 1.00 81.50 81 ILE A N 1
ATOM 627 C CA . ILE A 1 81 ? 6.043 -7.273 -8.750 1.00 81.50 81 ILE A CA 1
ATOM 628 C C . ILE A 1 81 ? 7.262 -7.406 -9.671 1.00 81.50 81 ILE A C 1
ATOM 630 O O . ILE A 1 81 ? 7.541 -6.492 -10.445 1.00 81.50 81 ILE A O 1
ATOM 634 N N . GLU A 1 82 ? 7.953 -8.546 -9.652 1.00 81.38 82 GLU A N 1
ATOM 635 C CA . GLU A 1 82 ? 9.145 -8.790 -10.474 1.00 81.38 82 GLU A CA 1
ATOM 636 C C . GLU A 1 82 ? 8.853 -8.721 -11.984 1.00 81.38 82 GLU A C 1
ATOM 638 O O . GLU A 1 82 ? 9.666 -8.176 -12.737 1.00 81.38 82 GLU A O 1
ATOM 643 N N . GLN A 1 83 ? 7.672 -9.171 -12.432 1.00 77.94 83 GLN A N 1
ATOM 644 C CA . GLN A 1 83 ? 7.238 -9.037 -13.832 1.00 77.94 83 GLN A CA 1
ATOM 645 C C . GLN A 1 83 ? 7.085 -7.579 -14.279 1.00 77.94 83 GLN A C 1
ATOM 647 O O . GLN A 1 83 ? 7.375 -7.258 -15.430 1.00 77.94 83 GLN A O 1
ATOM 652 N N . TYR A 1 84 ? 6.626 -6.692 -13.392 1.00 74.19 84 TYR A N 1
ATOM 653 C CA . TYR A 1 84 ? 6.422 -5.273 -13.712 1.00 74.19 84 TYR A CA 1
ATOM 654 C C . TYR A 1 84 ? 7.646 -4.395 -13.415 1.00 74.19 84 TYR A C 1
ATOM 656 O O . TYR A 1 84 ? 7.670 -3.223 -13.811 1.00 74.19 84 TYR A O 1
ATOM 664 N N . TRP A 1 85 ? 8.638 -4.938 -12.703 1.00 72.88 85 TRP A N 1
ATOM 665 C CA . TRP A 1 85 ? 9.857 -4.231 -12.314 1.00 72.88 85 TRP A CA 1
ATOM 666 C C . TRP A 1 85 ? 10.901 -4.178 -13.438 1.00 72.88 85 TRP A C 1
ATOM 668 O O . TRP A 1 85 ? 11.604 -3.171 -13.549 1.00 72.88 85 TRP A O 1
ATOM 678 N N . SER A 1 86 ? 10.997 -5.236 -14.258 1.00 61.94 86 SER A N 1
ATOM 679 C CA . SER A 1 86 ? 11.926 -5.329 -15.406 1.00 61.94 86 SER A CA 1
ATOM 680 C C . SER A 1 86 ? 11.651 -4.282 -16.490 1.00 61.94 86 SER A C 1
ATOM 682 O O . SER A 1 86 ? 12.642 -3.811 -17.095 1.00 61.94 86 SER A O 1
#

Sequence (86 aa):
MNHMYLFSVTKGVEKYPLHDEAQRTGGFVVSDTQFVVREVGLDPGQVITKVNEQYGVEVIVEPLTQELVASFSGTGLQEHIEQYWS